Protein AF-A0A8T4Z555-F1 (afdb_monomer_lite)

Secondary structure (DSSP, 8-state):
---EEHHHHHHHH---HHHHHHHHHHHHHTTSEEEEETTEEEE-HHHHHHIIIIIHHHHHHTT-

pLDDT: mean 92.75, std 10.61, range [45.31, 98.38]

Sequence (64 aa):
KESLSMAELLTLTGTKPGTAAARLSEVVSLGYVERIGRGEYRVTTLGIKNFLDEILPRLKVSEA

Radius of gyration: 12.8 Å; chains: 1; bounding box: 27×24×36 Å

Structure (mmCIF, N/CA/C/O backbone):
data_AF-A0A8T4Z555-F1
#
_entry.id   AF-A0A8T4Z555-F1
#
loop_
_atom_site.group_PDB
_atom_site.id
_atom_site.type_symbol
_atom_site.label_atom_id
_atom_site.label_alt_id
_atom_site.label_comp_id
_atom_site.label_asym_id
_atom_site.label_entity_id
_atom_site.label_seq_id
_atom_site.pdbx_PDB_ins_code
_atom_site.Cartn_x
_atom_site.Cartn_y
_atom_site.Cartn_z
_atom_site.occupancy
_atom_site.B_iso_or_equiv
_atom_site.auth_seq_id
_atom_site.auth_comp_id
_atom_site.auth_asym_id
_atom_site.auth_atom_id
_atom_site.pdbx_PDB_model_num
ATOM 1 N N . LYS A 1 1 ? -6.016 11.824 -12.553 1.00 76.12 1 LYS A N 1
ATOM 2 C CA . LYS A 1 1 ? -5.710 10.386 -12.748 1.00 76.12 1 LYS A CA 1
ATOM 3 C C . LYS A 1 1 ? -5.944 9.686 -11.414 1.00 76.12 1 LYS A C 1
ATOM 5 O O . LYS A 1 1 ? -5.444 10.185 -10.419 1.00 76.12 1 LYS A O 1
ATOM 10 N N . GLU A 1 2 ? -6.725 8.606 -11.376 1.00 90.06 2 GLU A N 1
ATOM 11 C CA . GLU A 1 2 ? -7.090 7.872 -10.142 1.00 90.06 2 GLU A CA 1
ATOM 12 C C . GLU A 1 2 ? -6.142 6.689 -9.873 1.00 90.06 2 GLU A C 1
ATOM 14 O O . GLU A 1 2 ? -6.556 5.592 -9.506 1.00 90.06 2 GLU A O 1
ATOM 19 N N . SER A 1 3 ? -4.860 6.861 -10.178 1.00 96.94 3 SER A N 1
ATOM 20 C CA . SER A 1 3 ? -3.827 5.844 -10.002 1.00 96.94 3 SER A CA 1
ATOM 21 C C . SER A 1 3 ? -2.458 6.513 -9.958 1.00 96.94 3 SER A C 1
ATOM 23 O O . SER A 1 3 ? -2.295 7.623 -10.474 1.00 96.94 3 SER A O 1
ATOM 25 N N . LEU A 1 4 ? -1.496 5.837 -9.338 1.00 97.31 4 LEU A N 1
ATOM 26 C CA . LEU A 1 4 ? -0.120 6.294 -9.214 1.00 97.31 4 LEU A CA 1
ATOM 27 C C . LEU A 1 4 ? 0.836 5.227 -9.739 1.00 97.31 4 LEU A C 1
ATOM 29 O O . LEU A 1 4 ? 0.685 4.028 -9.480 1.00 97.31 4 LEU A O 1
ATOM 33 N N . SER A 1 5 ? 1.864 5.681 -10.437 1.00 96.69 5 SER A N 1
ATOM 34 C CA . SER A 1 5 ? 3.018 4.866 -10.778 1.00 96.69 5 SER A CA 1
ATOM 35 C C . SER A 1 5 ? 3.881 4.600 -9.543 1.00 96.69 5 SER A C 1
ATOM 37 O O . SER A 1 5 ? 3.853 5.332 -8.552 1.00 96.69 5 SER A O 1
ATOM 39 N N . MET A 1 6 ? 4.724 3.571 -9.621 1.00 95.75 6 MET A N 1
ATOM 40 C CA . MET A 1 6 ? 5.735 3.289 -8.603 1.00 95.75 6 MET A CA 1
ATOM 41 C C . MET A 1 6 ? 6.634 4.508 -8.359 1.00 95.75 6 MET A C 1
ATOM 43 O O . MET A 1 6 ? 6.980 4.783 -7.219 1.00 95.75 6 MET A O 1
ATOM 47 N N . ALA A 1 7 ? 6.991 5.254 -9.408 1.00 95.75 7 ALA A N 1
ATOM 48 C CA . ALA A 1 7 ? 7.823 6.445 -9.272 1.00 95.75 7 ALA A CA 1
ATOM 49 C C . ALA A 1 7 ? 7.123 7.529 -8.437 1.00 95.75 7 ALA A C 1
ATOM 51 O O . ALA A 1 7 ? 7.710 8.035 -7.485 1.00 95.75 7 ALA A O 1
ATOM 52 N N . GLU A 1 8 ? 5.851 7.816 -8.732 1.00 97.00 8 GLU A N 1
ATOM 53 C CA . GLU A 1 8 ? 5.051 8.777 -7.964 1.00 97.00 8 GLU A CA 1
ATOM 54 C C . GLU A 1 8 ? 4.902 8.340 -6.500 1.00 97.00 8 GLU A C 1
ATOM 56 O O . GLU A 1 8 ? 5.079 9.151 -5.594 1.00 97.00 8 GLU A O 1
ATOM 61 N N . LEU A 1 9 ? 4.653 7.051 -6.249 1.00 96.00 9 LEU A N 1
ATOM 62 C CA . LEU A 1 9 ? 4.556 6.507 -4.891 1.00 96.00 9 LEU A CA 1
ATOM 63 C C . LEU A 1 9 ? 5.865 6.663 -4.109 1.00 96.00 9 LEU A C 1
ATOM 65 O O . LEU A 1 9 ? 5.836 7.023 -2.933 1.00 96.00 9 LEU A O 1
ATOM 69 N N . LEU A 1 10 ? 7.017 6.431 -4.742 1.00 96.81 10 LEU A N 1
ATOM 70 C CA . LEU A 1 10 ? 8.321 6.617 -4.100 1.00 96.81 10 LEU A CA 1
ATOM 71 C C . LEU A 1 10 ? 8.577 8.088 -3.767 1.00 96.81 10 LEU A C 1
ATOM 73 O O . LEU A 1 10 ? 9.010 8.390 -2.658 1.00 96.81 10 LEU A O 1
ATOM 77 N N . THR A 1 11 ? 8.256 9.000 -4.687 1.00 97.31 11 THR A N 1
ATOM 78 C CA . THR A 1 11 ? 8.382 10.445 -4.457 1.00 97.31 11 THR A CA 1
ATOM 79 C C . THR A 1 11 ? 7.471 10.926 -3.328 1.00 97.31 11 THR A C 1
ATOM 81 O O . THR A 1 11 ? 7.919 11.687 -2.477 1.00 97.31 11 THR A O 1
ATOM 84 N N . LEU A 1 12 ? 6.217 10.469 -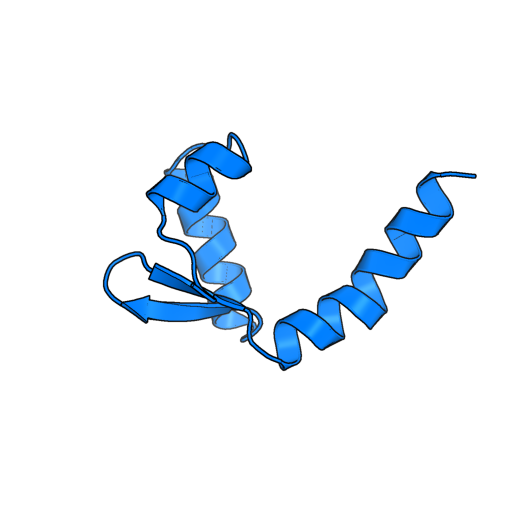3.287 1.00 96.25 12 LEU A N 1
ATOM 85 C CA . LEU A 1 12 ? 5.233 10.912 -2.293 1.00 96.25 12 LEU A CA 1
ATOM 86 C C . LEU A 1 12 ? 5.473 10.324 -0.898 1.00 96.25 12 LEU A C 1
ATOM 88 O O . LEU A 1 12 ? 5.150 10.965 0.097 1.00 96.25 12 LEU A O 1
ATOM 92 N N . THR A 1 13 ? 6.019 9.110 -0.811 1.00 93.94 13 THR A N 1
ATOM 93 C CA . THR A 1 13 ? 6.207 8.414 0.476 1.00 93.94 13 THR A CA 1
ATOM 94 C C . THR A 1 13 ? 7.630 8.500 1.022 1.00 93.94 13 THR A C 1
ATOM 96 O O . THR A 1 13 ? 7.849 8.178 2.187 1.00 93.94 13 THR A O 1
ATOM 99 N N . GLY A 1 14 ? 8.617 8.866 0.195 1.00 95.44 14 GLY A N 1
ATOM 100 C CA . GLY A 1 14 ? 10.037 8.851 0.568 1.00 95.44 14 GLY A CA 1
ATOM 101 C C . GLY A 1 14 ? 10.590 7.450 0.870 1.00 95.44 14 GLY A C 1
ATOM 102 O O . GLY A 1 14 ? 11.674 7.313 1.439 1.00 95.44 14 GLY A O 1
ATOM 103 N N . THR A 1 15 ? 9.851 6.390 0.528 1.00 94.62 15 THR A N 1
ATOM 104 C CA . THR A 1 15 ? 10.242 5.010 0.833 1.00 94.62 15 THR A CA 1
ATOM 105 C C . THR A 1 15 ? 11.263 4.470 -0.169 1.00 94.62 15 THR A C 1
ATOM 107 O O . THR A 1 15 ? 11.339 4.894 -1.321 1.00 94.62 15 THR A O 1
ATOM 110 N N . LYS A 1 16 ? 12.080 3.498 0.261 1.00 96.12 16 LYS A N 1
ATOM 111 C CA . LYS A 1 16 ? 13.030 2.817 -0.633 1.00 96.12 16 LYS A CA 1
ATOM 112 C C . LYS A 1 16 ? 12.282 1.892 -1.610 1.00 96.12 16 LYS A C 1
ATOM 114 O O . LYS A 1 16 ? 11.335 1.231 -1.179 1.00 96.12 16 LYS A O 1
ATOM 119 N N . PRO A 1 17 ? 12.754 1.720 -2.863 1.00 94.62 17 PRO A N 1
ATOM 120 C CA . PRO A 1 17 ? 12.081 0.897 -3.875 1.00 94.62 17 PRO A CA 1
ATOM 121 C C . PRO A 1 17 ? 11.715 -0.523 -3.429 1.00 94.62 17 PRO A C 1
ATOM 123 O O . PRO A 1 17 ? 10.588 -0.963 -3.643 1.00 94.62 17 PRO A O 1
ATOM 126 N N . GLY A 1 18 ? 12.639 -1.233 -2.771 1.00 96.00 18 GLY A N 1
ATOM 127 C CA . GLY A 1 18 ? 12.387 -2.594 -2.282 1.00 96.00 18 GLY A CA 1
ATOM 128 C C . GLY A 1 18 ? 11.318 -2.646 -1.188 1.00 96.00 18 GLY A C 1
ATOM 129 O O . GLY A 1 18 ? 10.446 -3.510 -1.213 1.00 96.00 18 GLY A O 1
ATOM 130 N N . THR A 1 19 ? 11.336 -1.677 -0.269 1.00 96.12 19 THR A N 1
ATOM 131 C CA . THR A 1 19 ? 10.329 -1.554 0.792 1.00 96.12 19 THR A CA 1
ATOM 132 C C . THR A 1 19 ? 8.956 -1.236 0.210 1.00 96.12 19 THR A C 1
ATOM 134 O O . THR A 1 19 ? 7.980 -1.888 0.572 1.00 96.12 19 THR A O 1
ATOM 137 N N . ALA A 1 20 ? 8.880 -0.287 -0.726 1.00 95.44 20 ALA A N 1
ATOM 138 C CA . ALA A 1 20 ? 7.636 0.056 -1.406 1.00 95.44 20 ALA A CA 1
ATOM 139 C C . ALA A 1 20 ? 7.064 -1.144 -2.173 1.00 95.44 20 ALA A C 1
ATOM 141 O O . ALA A 1 20 ? 5.876 -1.428 -2.064 1.00 95.44 20 ALA A O 1
ATOM 142 N N . ALA A 1 21 ? 7.903 -1.891 -2.899 1.00 94.94 21 ALA A N 1
ATOM 143 C CA . ALA A 1 21 ? 7.479 -3.077 -3.641 1.00 94.94 21 ALA A CA 1
ATOM 144 C C . ALA A 1 21 ? 6.922 -4.180 -2.731 1.00 94.94 21 ALA A C 1
ATOM 146 O O . ALA A 1 21 ? 5.885 -4.763 -3.052 1.00 94.94 21 ALA A O 1
ATOM 147 N N . ALA A 1 22 ? 7.574 -4.439 -1.594 1.00 96.94 22 ALA A N 1
ATOM 148 C CA . ALA A 1 22 ? 7.093 -5.408 -0.615 1.00 96.9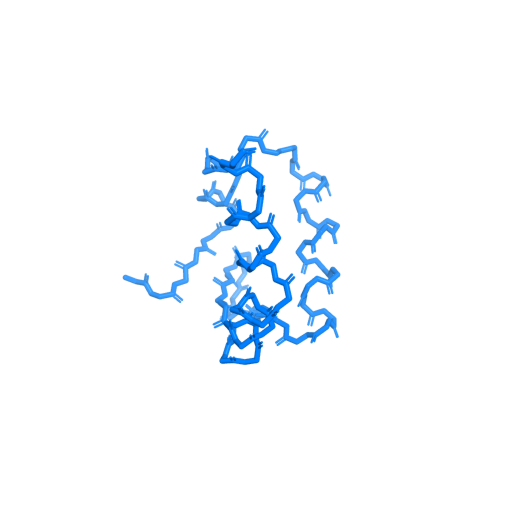4 22 ALA A CA 1
ATOM 149 C C . ALA A 1 22 ? 5.729 -4.988 -0.045 1.00 96.94 22 ALA A C 1
ATOM 151 O O . ALA A 1 22 ? 4.767 -5.747 -0.134 1.00 96.94 22 ALA A O 1
ATOM 152 N N . ARG A 1 23 ? 5.606 -3.741 0.432 1.00 96.31 23 ARG A N 1
ATOM 153 C CA . ARG A 1 23 ? 4.350 -3.225 1.001 1.00 96.31 23 ARG A CA 1
ATOM 154 C C . ARG A 1 23 ? 3.217 -3.160 -0.015 1.00 96.31 23 ARG A C 1
ATOM 156 O O . ARG A 1 23 ? 2.094 -3.521 0.314 1.00 96.31 23 ARG A O 1
ATOM 163 N N . LEU A 1 24 ? 3.501 -2.763 -1.255 1.00 96.38 24 LEU A N 1
ATOM 164 C CA . LEU A 1 24 ? 2.510 -2.784 -2.332 1.00 96.38 24 LEU A CA 1
ATOM 165 C C . LEU A 1 24 ? 2.040 -4.205 -2.636 1.00 96.38 24 LEU A C 1
ATOM 167 O O . LEU A 1 24 ? 0.853 -4.403 -2.864 1.00 96.38 24 LEU A O 1
ATOM 171 N N . SER A 1 25 ? 2.933 -5.195 -2.595 1.00 96.56 25 SER A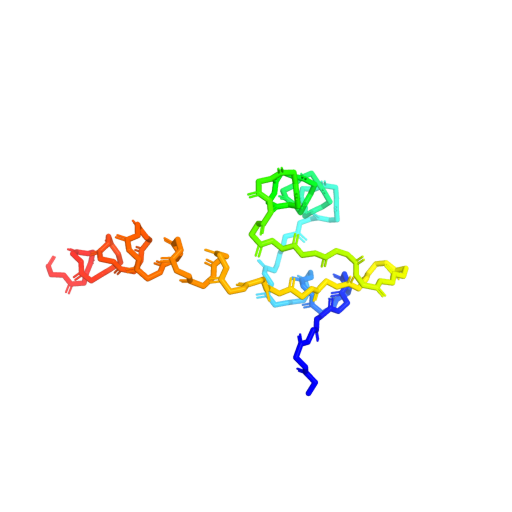 N 1
ATOM 172 C CA . SER A 1 25 ? 2.550 -6.597 -2.797 1.00 96.56 25 SER A CA 1
ATOM 173 C C . SER A 1 25 ? 1.609 -7.093 -1.692 1.00 96.56 25 SER A C 1
ATOM 175 O O . SER A 1 25 ? 0.650 -7.800 -1.990 1.00 96.56 25 SER A O 1
ATOM 177 N N . GLU A 1 26 ? 1.831 -6.675 -0.442 1.00 97.62 26 GLU A N 1
ATOM 178 C CA . GLU A 1 26 ? 0.944 -6.975 0.692 1.00 97.62 26 GLU A CA 1
ATOM 179 C C . GLU A 1 26 ? -0.444 -6.339 0.521 1.00 97.62 26 GLU A C 1
ATOM 181 O O . GLU A 1 26 ? -1.460 -7.017 0.619 1.00 97.62 26 GLU A O 1
ATOM 186 N N . VAL A 1 27 ? -0.529 -5.039 0.223 1.00 96.75 27 VAL A N 1
ATOM 187 C CA . VAL A 1 27 ? -1.848 -4.386 0.089 1.00 96.75 27 VAL A CA 1
ATOM 188 C C . VAL A 1 27 ? -2.585 -4.781 -1.193 1.00 96.75 27 VAL A C 1
ATOM 190 O O . VAL A 1 27 ? -3.811 -4.679 -1.246 1.00 96.75 27 VAL A O 1
ATOM 193 N N . VAL A 1 28 ? -1.862 -5.278 -2.202 1.00 97.75 28 VAL A N 1
ATOM 194 C CA . VAL A 1 28 ? -2.457 -5.927 -3.376 1.00 97.75 28 VAL A CA 1
ATOM 195 C C . VAL A 1 28 ? -3.024 -7.299 -3.023 1.00 97.75 28 VAL A C 1
ATOM 197 O O . VAL A 1 28 ? -4.143 -7.599 -3.430 1.00 97.75 28 VAL A O 1
ATOM 200 N N . SER A 1 29 ? -2.319 -8.121 -2.237 1.00 97.88 29 SER A N 1
ATOM 201 C CA . SER A 1 29 ? -2.842 -9.433 -1.825 1.00 97.88 29 SER A CA 1
ATOM 202 C C . SER A 1 29 ? -4.066 -9.325 -0.909 1.00 97.88 29 SER A C 1
ATOM 204 O O . SER A 1 29 ? -4.942 -10.184 -0.960 1.00 97.88 29 SER A O 1
ATOM 206 N N . LEU A 1 30 ? -4.169 -8.239 -0.136 1.00 97.75 30 LEU A N 1
ATOM 207 C CA . LEU A 1 30 ? -5.352 -7.896 0.663 1.00 97.75 30 LEU A CA 1
ATOM 208 C C . LEU A 1 30 ? -6.510 -7.306 -0.164 1.00 97.75 30 LEU A C 1
ATOM 210 O O . LEU A 1 30 ? -7.602 -7.106 0.364 1.00 97.75 30 LEU A O 1
ATOM 214 N N . GLY A 1 31 ? -6.292 -6.994 -1.445 1.00 97.94 31 GLY A N 1
ATOM 215 C CA . GLY A 1 31 ? -7.302 -6.394 -2.320 1.00 97.94 31 GLY A CA 1
ATOM 216 C C . GLY A 1 31 ? -7.589 -4.914 -2.045 1.00 97.94 31 GLY A C 1
ATOM 217 O O . GLY A 1 31 ? -8.572 -4.377 -2.554 1.00 97.94 31 GLY A O 1
ATOM 218 N N . TYR A 1 32 ? -6.757 -4.230 -1.255 1.00 98.38 32 TYR A N 1
ATOM 219 C CA . TYR A 1 32 ? -6.902 -2.793 -0.973 1.00 98.38 32 TYR A CA 1
ATOM 220 C C . TYR A 1 32 ? -6.394 -1.923 -2.118 1.00 98.38 32 TYR A C 1
ATOM 222 O O . TYR A 1 32 ? -6.867 -0.806 -2.326 1.00 98.38 32 TYR A O 1
ATOM 230 N N . VAL A 1 33 ? -5.433 -2.446 -2.869 1.00 98.00 33 VAL A N 1
ATOM 231 C CA . VAL A 1 33 ? -4.866 -1.828 -4.061 1.00 98.00 33 VAL A CA 1
ATOM 232 C C . VAL A 1 33 ? -4.891 -2.856 -5.183 1.00 98.00 33 VAL A C 1
ATOM 234 O O . VAL A 1 33 ? -4.696 -4.043 -4.952 1.00 98.00 33 VAL A O 1
ATOM 237 N N . GLU A 1 34 ? -5.094 -2.411 -6.411 1.00 97.62 34 GLU A N 1
ATOM 238 C CA . GLU A 1 34 ? -4.936 -3.228 -7.606 1.00 97.62 34 GLU A CA 1
ATOM 239 C C . GLU A 1 34 ? -3.786 -2.709 -8.470 1.00 97.62 34 GLU A C 1
ATOM 241 O O . GLU A 1 34 ? -3.502 -1.507 -8.528 1.00 97.62 34 GLU A O 1
ATOM 246 N N . ARG A 1 35 ? -3.110 -3.633 -9.157 1.00 96.38 35 ARG A N 1
ATOM 247 C CA . ARG A 1 35 ? -2.090 -3.307 -10.152 1.00 96.38 35 ARG A CA 1
ATOM 248 C C . ARG A 1 35 ? -2.745 -3.248 -11.528 1.00 96.38 35 ARG A C 1
ATOM 250 O O . ARG A 1 35 ? -3.026 -4.284 -12.120 1.00 96.38 35 ARG A O 1
ATOM 257 N N . ILE A 1 36 ? -2.937 -2.040 -12.047 1.00 95.31 36 ILE A N 1
ATOM 258 C CA . ILE A 1 36 ? -3.647 -1.797 -13.316 1.00 95.31 36 ILE A CA 1
ATOM 259 C C . ILE A 1 36 ? -2.715 -1.746 -14.538 1.00 95.31 36 ILE A C 1
ATOM 261 O O . ILE A 1 36 ? -3.155 -1.526 -15.662 1.00 95.31 36 ILE A O 1
ATOM 265 N N . GLY A 1 37 ? -1.408 -1.916 -14.330 1.00 91.19 37 GLY A N 1
ATOM 266 C CA . GLY A 1 37 ? -0.404 -1.869 -15.387 1.00 91.19 37 GLY A CA 1
ATOM 267 C C . GLY A 1 37 ? 1.007 -2.117 -14.865 1.00 91.19 37 GLY A C 1
ATOM 268 O O . GLY A 1 37 ? 1.221 -2.513 -13.713 1.00 91.19 37 GLY A O 1
ATOM 269 N N . ARG A 1 38 ? 2.015 -1.887 -15.713 1.00 89.75 38 ARG A N 1
ATOM 270 C CA . ARG A 1 38 ? 3.420 -2.106 -15.344 1.00 89.75 38 ARG A CA 1
ATOM 271 C C . ARG A 1 38 ? 3.884 -1.063 -14.324 1.00 89.75 38 ARG A C 1
ATOM 273 O O . ARG A 1 38 ? 4.368 -0.002 -14.690 1.00 89.75 38 ARG A O 1
ATOM 280 N N . GLY A 1 39 ? 3.775 -1.416 -13.044 1.00 91.25 39 GLY A N 1
ATOM 281 C CA . GLY A 1 39 ? 4.158 -0.534 -11.941 1.00 91.25 39 GLY A CA 1
ATOM 282 C C . GLY A 1 39 ? 3.169 0.602 -11.712 1.00 91.25 39 GLY A C 1
ATOM 283 O O . GLY A 1 39 ? 3.582 1.648 -11.236 1.00 91.25 39 GLY A O 1
ATOM 284 N N . GLU A 1 40 ? 1.900 0.397 -12.057 1.00 97.00 40 GLU A N 1
ATOM 285 C CA . GLU A 1 40 ? 0.819 1.366 -11.895 1.00 97.00 40 GLU A CA 1
ATOM 286 C C . GLU A 1 40 ? -0.237 0.780 -10.955 1.00 97.00 40 GLU A C 1
ATOM 288 O O . GLU A 1 40 ? -0.645 -0.373 -11.128 1.00 97.00 40 GLU A O 1
ATOM 293 N N . TYR A 1 41 ? -0.657 1.563 -9.963 1.00 98.00 41 TYR A N 1
ATOM 294 C CA . TYR A 1 41 ? -1.470 1.096 -8.846 1.00 98.00 41 TYR A CA 1
ATOM 295 C C . TYR A 1 41 ? -2.661 2.015 -8.594 1.00 98.00 41 TYR A C 1
ATOM 297 O O . TYR A 1 41 ? -2.540 3.239 -8.657 1.00 98.00 41 TYR A O 1
ATOM 305 N N . ARG A 1 42 ? -3.805 1.421 -8.262 1.00 98.12 42 ARG A N 1
ATOM 306 C CA . ARG A 1 42 ? -5.045 2.123 -7.918 1.00 98.12 42 ARG A CA 1
ATOM 307 C C . ARG A 1 42 ? -5.614 1.565 -6.621 1.00 98.12 42 ARG A C 1
ATOM 309 O O . ARG A 1 42 ? -5.592 0.358 -6.413 1.00 98.12 42 ARG A O 1
ATOM 316 N N . VAL A 1 43 ? -6.126 2.435 -5.756 1.00 97.75 43 VAL A N 1
ATOM 317 C CA . VAL A 1 43 ? -6.853 2.007 -4.553 1.00 97.75 43 VAL A CA 1
ATOM 318 C C . VAL A 1 43 ? -8.231 1.467 -4.937 1.00 97.75 43 VAL A C 1
ATOM 320 O O . VAL A 1 43 ? -8.917 2.050 -5.775 1.00 97.75 43 VAL A O 1
ATOM 323 N N . THR A 1 44 ? -8.643 0.358 -4.333 1.00 97.94 44 THR A N 1
ATOM 324 C CA . THR A 1 44 ? -9.979 -0.208 -4.544 1.00 97.94 44 THR A CA 1
ATOM 325 C C . THR A 1 44 ? -10.994 0.435 -3.598 1.00 97.94 44 THR A C 1
ATOM 327 O O . THR A 1 44 ? -10.643 1.057 -2.592 1.00 97.94 44 THR A O 1
ATOM 330 N N . THR A 1 45 ? -12.284 0.238 -3.865 1.00 97.81 45 THR A N 1
ATOM 331 C CA . THR A 1 45 ? -13.349 0.643 -2.933 1.00 97.81 45 THR A CA 1
ATOM 332 C C . THR A 1 45 ? -13.230 -0.061 -1.578 1.00 97.81 45 THR A C 1
ATOM 334 O O . THR A 1 45 ? -13.482 0.557 -0.544 1.00 97.81 45 THR A O 1
ATOM 337 N N . LEU A 1 46 ? -12.775 -1.320 -1.561 1.00 98.06 46 LEU A N 1
ATOM 338 C CA . LEU A 1 46 ? -12.465 -2.053 -0.333 1.00 98.06 46 LEU A CA 1
ATOM 339 C C . LEU A 1 46 ? -11.317 -1.392 0.440 1.00 98.06 46 LEU A C 1
ATOM 341 O O . LEU A 1 46 ? -11.420 -1.221 1.651 1.00 98.06 46 LEU A O 1
ATOM 345 N N . GLY A 1 47 ? -10.253 -0.981 -0.256 1.00 98.00 47 GLY A N 1
ATOM 346 C CA . GLY A 1 47 ? -9.131 -0.264 0.348 1.00 98.00 47 GLY A CA 1
ATOM 347 C C . GLY A 1 47 ? -9.553 1.061 0.983 1.00 98.00 47 GLY A C 1
ATOM 348 O O . GLY A 1 47 ? -9.143 1.357 2.104 1.00 98.00 47 GLY A O 1
ATOM 349 N N . ILE A 1 48 ? -10.429 1.819 0.311 1.00 97.56 48 ILE A N 1
ATOM 350 C C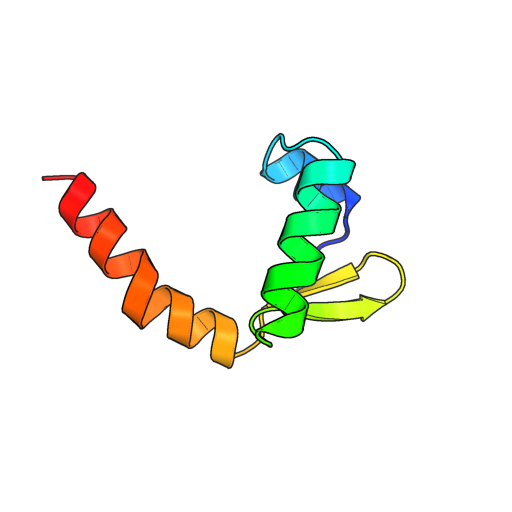A . ILE A 1 48 ? -11.010 3.056 0.856 1.00 97.56 48 ILE A CA 1
ATOM 351 C C . ILE A 1 48 ? -11.828 2.756 2.115 1.00 97.56 48 ILE A C 1
ATOM 353 O O . ILE A 1 48 ? -11.622 3.408 3.136 1.00 97.56 48 ILE A O 1
ATOM 357 N N . LYS A 1 49 ? -12.719 1.757 2.070 1.00 97.81 49 LYS A N 1
ATOM 358 C CA . LYS A 1 49 ? -13.523 1.364 3.234 1.00 97.81 49 LYS A CA 1
ATOM 359 C C . LYS A 1 49 ? -12.640 0.978 4.422 1.00 97.81 49 LYS A C 1
ATOM 361 O O . LYS A 1 49 ? -12.806 1.531 5.501 1.00 97.81 49 LYS A O 1
ATOM 366 N N . ASN A 1 50 ? -11.659 0.100 4.208 1.00 96.81 50 ASN A N 1
ATOM 367 C CA . ASN A 1 50 ? -10.728 -0.307 5.259 1.00 96.81 50 ASN A CA 1
ATOM 368 C C . ASN A 1 50 ? -9.951 0.892 5.830 1.00 96.81 50 ASN A C 1
ATOM 370 O O . ASN A 1 50 ? -9.770 0.988 7.038 1.00 96.81 50 ASN A O 1
ATOM 374 N N . PHE A 1 51 ? -9.510 1.835 4.992 1.00 95.75 51 PHE A N 1
ATOM 375 C CA . PHE A 1 51 ? -8.855 3.051 5.479 1.00 95.75 51 PHE A CA 1
ATOM 376 C C . PHE A 1 51 ? -9.780 3.893 6.371 1.00 95.75 51 PHE A C 1
ATOM 378 O O . PHE A 1 51 ? -9.354 4.322 7.444 1.00 95.75 51 PHE A O 1
ATOM 385 N N . LEU A 1 52 ? -11.028 4.117 5.951 1.00 96.62 52 LEU A N 1
ATOM 386 C CA . LEU A 1 52 ? -12.005 4.911 6.702 1.00 96.62 52 LEU A CA 1
ATOM 387 C C . LEU A 1 52 ? -12.398 4.264 8.033 1.00 96.62 52 LEU A C 1
ATOM 389 O O . LEU A 1 52 ? -12.522 4.980 9.025 1.00 96.62 52 LEU A O 1
ATOM 393 N N . ASP A 1 53 ? -12.570 2.944 8.048 1.00 96.31 53 ASP A N 1
ATOM 394 C CA . ASP A 1 53 ? -13.062 2.209 9.214 1.00 96.31 53 ASP A CA 1
ATOM 395 C C . ASP A 1 53 ? -11.929 1.907 10.213 1.00 96.31 53 ASP A C 1
ATOM 397 O O . ASP A 1 53 ? -12.118 2.035 11.420 1.00 96.31 53 ASP A O 1
ATOM 401 N N . GLU A 1 54 ? -10.729 1.563 9.731 1.00 95.06 54 GLU A N 1
ATOM 402 C CA . GLU A 1 54 ? -9.652 1.049 10.589 1.00 95.06 54 GLU A CA 1
ATOM 403 C C . GLU A 1 54 ? -8.510 2.032 10.825 1.00 95.06 54 GLU A C 1
ATOM 405 O O . GLU A 1 54 ? -7.911 2.028 11.901 1.00 95.06 54 GLU A O 1
ATOM 410 N N . ILE A 1 55 ? -8.162 2.860 9.838 1.00 93.50 55 ILE A N 1
ATOM 411 C CA . ILE A 1 55 ? -6.954 3.697 9.899 1.00 93.50 55 ILE A CA 1
ATOM 412 C C . ILE A 1 55 ? -7.298 5.123 10.322 1.00 93.50 55 ILE A C 1
ATOM 414 O O . ILE A 1 55 ? -6.715 5.644 11.274 1.00 93.50 55 ILE A O 1
ATOM 418 N N . LEU A 1 56 ? -8.267 5.750 9.654 1.00 94.06 56 LEU A N 1
ATOM 419 C CA . LEU A 1 56 ? -8.646 7.140 9.889 1.00 94.06 56 LEU A CA 1
ATOM 420 C C . LEU A 1 56 ? -9.057 7.433 11.347 1.00 94.06 56 LEU A C 1
ATOM 422 O O . LEU A 1 56 ? -8.641 8.474 11.862 1.00 94.06 56 LEU A O 1
ATOM 426 N N . PRO A 1 57 ? -9.799 6.562 12.063 1.00 94.69 57 PRO A N 1
ATOM 427 C CA . PRO A 1 57 ? -10.154 6.825 13.457 1.00 94.69 57 PRO A CA 1
ATOM 428 C C . PRO A 1 57 ? -8.927 6.866 14.370 1.00 94.69 57 PRO A C 1
ATOM 430 O O . PRO A 1 57 ? -8.868 7.688 15.279 1.00 94.69 57 PRO A O 1
ATOM 433 N N . ARG A 1 58 ? -7.910 6.038 14.093 1.00 92.69 58 ARG A N 1
ATOM 434 C CA . ARG A 1 58 ? -6.662 5.996 14.872 1.00 92.69 58 ARG A CA 1
ATOM 435 C C . ARG A 1 58 ? -5.830 7.264 14.685 1.00 92.69 58 ARG A C 1
ATOM 437 O O . ARG A 1 58 ? -5.163 7.689 15.620 1.00 92.69 58 ARG A O 1
ATOM 444 N N . LEU A 1 59 ? -5.904 7.885 13.506 1.00 86.62 59 LEU A N 1
ATOM 445 C CA . LEU A 1 59 ? -5.248 9.168 13.238 1.00 86.62 59 LEU A CA 1
ATOM 446 C C . LEU A 1 59 ? -5.908 10.313 14.014 1.00 86.62 59 LEU A C 1
ATOM 448 O O . LEU A 1 59 ? -5.207 11.115 14.615 1.00 86.62 59 LEU A O 1
ATOM 452 N N . LYS A 1 60 ? -7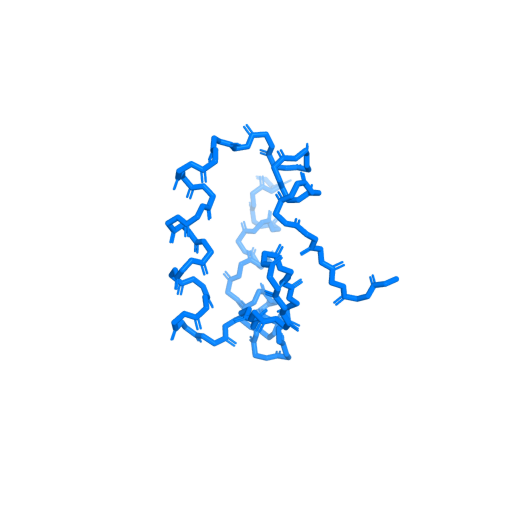.245 10.347 14.083 1.00 74.00 60 LYS A N 1
ATOM 453 C CA . LYS A 1 60 ? -7.979 11.383 14.834 1.00 74.00 60 LYS A CA 1
ATOM 454 C C . LYS A 1 60 ? -7.729 11.332 16.342 1.00 74.00 60 LYS A C 1
ATOM 456 O O . LYS A 1 60 ? -7.753 12.364 16.997 1.00 74.00 60 LYS A O 1
ATOM 461 N N . VAL A 1 61 ? -7.492 10.142 16.896 1.00 64.62 61 VAL A N 1
ATOM 462 C CA . VAL A 1 61 ? -7.148 9.976 18.321 1.00 64.62 61 VAL A CA 1
ATOM 463 C C . VAL A 1 61 ? -5.718 10.451 18.617 1.00 64.62 61 VAL A C 1
ATOM 465 O O . VAL A 1 61 ? -5.422 10.817 19.745 1.00 64.62 61 VAL A O 1
ATOM 468 N N . SER A 1 62 ? -4.840 10.485 17.610 1.00 57.44 62 SER A N 1
ATOM 469 C CA . SER A 1 62 ? -3.443 10.923 17.738 1.00 57.44 62 SER A CA 1
ATOM 470 C C . SER A 1 62 ? -3.257 12.449 17.727 1.00 57.44 62 SER A C 1
ATOM 472 O O . SER A 1 62 ? -2.145 12.908 17.982 1.00 57.44 62 SER A O 1
ATOM 474 N N . GLU A 1 63 ? -4.291 13.228 17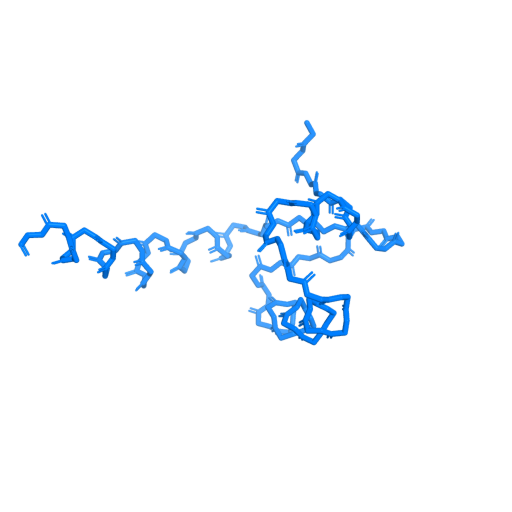.398 1.00 55.44 63 GLU A N 1
ATOM 475 C CA . GLU A 1 63 ? -4.258 14.702 17.397 1.00 55.44 63 GLU A CA 1
ATOM 476 C C . GLU A 1 63 ? -4.801 15.322 18.704 1.00 55.44 63 GLU A C 1
ATOM 478 O O . GLU A 1 63 ? -4.928 16.544 18.785 1.00 55.44 63 GLU A O 1
ATOM 483 N N . ALA A 1 64 ? -5.123 14.500 19.712 1.00 45.31 64 ALA A N 1
ATOM 484 C CA . ALA A 1 64 ? -5.674 14.913 21.008 1.00 45.31 64 ALA A CA 1
ATOM 485 C C . ALA A 1 64 ? -4.666 14.781 22.160 1.00 45.31 64 ALA A C 1
ATOM 487 O O . ALA A 1 64 ? -3.881 13.805 22.160 1.00 45.31 64 ALA A O 1
#

Foldseek 3Di:
DQKDALVRVCVVVVDDSVVSVVVVVVCVVVVQWDDPDDRMIHGDPVVVVCCVPPPVVVVVVVVD